Protein 1C4B (pdb70)

Solvent-accessible surface area: 1422 Å² total

Sequence (2 aa):
CGCGCGCGCGCGCGCGCGCGCGCGCGCGCG

Secondary structure (DSSP, 8-state):
--

Radius of gyration: 8.04 Å; Cα contacts (8 Å, |Δi|>4): 0; chains: 1; bounding box: 2×16×0 Å

Structure (mmCIF, N/CA/C/O backbone):
data_1C4B
#
_entry.id   1C4B
#
_cell.length_a   1.000
_cell.length_b   1.000
_cell.length_c   1.000
_cell.angle_alpha   90.00
_cell.angle_beta   90.00
_cell.angle_gamma   90.00
#
_symmetry.space_group_name_H-M   'P 1'
#
loop_
_atom_site.group_PDB
_atom_site.id
_atom_site.type_symbol
_atom_site.label_atom_id
_atom_site.label_alt_id
_atom_site.label_comp_id
_atom_site.label_asym_id
_atom_site.label_entity_id
_atom_site.label_seq_id
_atom_site.pdbx_PDB_ins_code
_atom_site.Cartn_x
_atom_site.Cartn_y
_atom_site.Cartn_z
_atom_site.occupancy
_atom_site.B_iso_or_equiv
_atom_site.auth_seq_id
_atom_site.auth_comp_id
_atom_site.auth_asym_id
_atom_site.auth_atom_id
_atom_site.pdbx_PDB_model_num
ATOM 1 N N . CYS A 1 1 ? 0.722 -7.448 2.680 1.00 0.00 1 CYS A N 1
ATOM 2 C CA . CYS A 1 1 ? 1.875 -6.655 2.288 1.00 0.00 1 CYS A CA 1
ATOM 3 C C . CYS A 1 1 ? 1.425 -5.643 1.233 1.00 0.00 1 CYS A C 1
ATOM 4 O O . CYS A 1 1 ? 0.376 -5.810 0.614 1.00 0.00 1 CYS A O 1
ATOM 99 N N . GLY A 1 7 ? 0.427 9.613 1.121 1.00 0.00 7 GLY A N 1
ATOM 100 C CA . GLY A 1 7 ? -0.640 9.219 2.025 1.00 0.00 7 GLY A CA 1
ATOM 101 C C . GLY A 1 7 ? -0.582 7.720 2.321 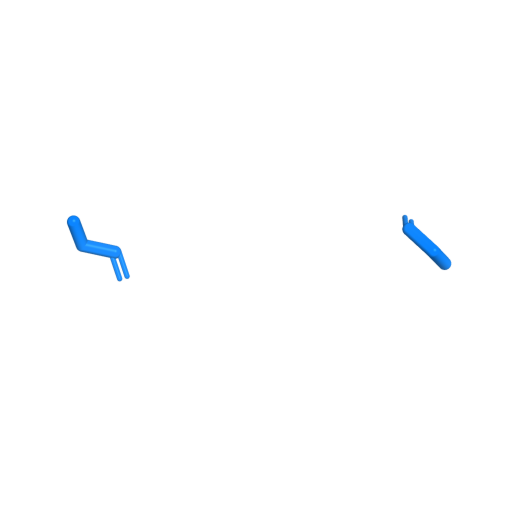1.00 0.00 7 GLY A C 1
ATOM 102 O O . GLY A 1 7 ? -0.694 7.306 3.474 1.00 0.00 7 GLY A O 1
ATOM 212 N N . CYS A 1 1 ? 0.660 -6.408 4.914 1.00 0.00 1 CYS A N 2
ATOM 213 C CA . CYS A 1 1 ? 1.805 -5.800 4.259 1.00 0.00 1 CYS A CA 2
ATOM 214 C C . CYS A 1 1 ? 1.340 -5.213 2.925 1.00 0.00 1 CYS A C 2
ATOM 215 O O . CYS A 1 1 ? 0.243 -5.515 2.460 1.00 0.00 1 CYS A O 2
ATOM 310 N N . GLY A 1 7 ? 0.483 9.315 1.470 1.00 0.00 7 GLY A N 2
ATOM 3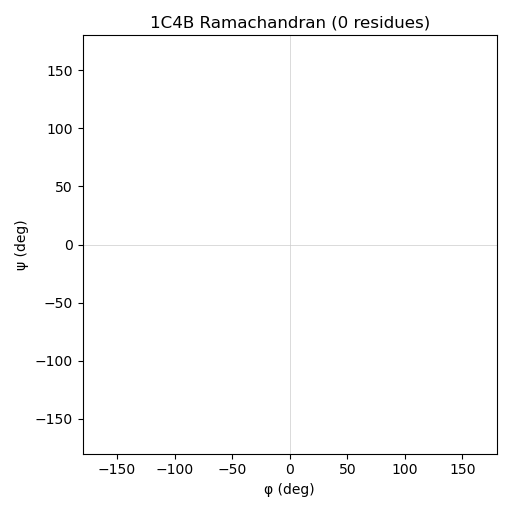11 C CA . GLY A 1 7 ? -0.530 8.905 2.427 1.00 0.00 7 GLY A CA 2
ATOM 312 C C . GLY A 1 7 ? -0.519 7.388 2.621 1.00 0.00 7 GLY A C 2
ATOM 313 O O . GLY A 1 7 ? -0.628 6.901 3.745 1.00 0.00 7 GLY A O 2
ATOM 42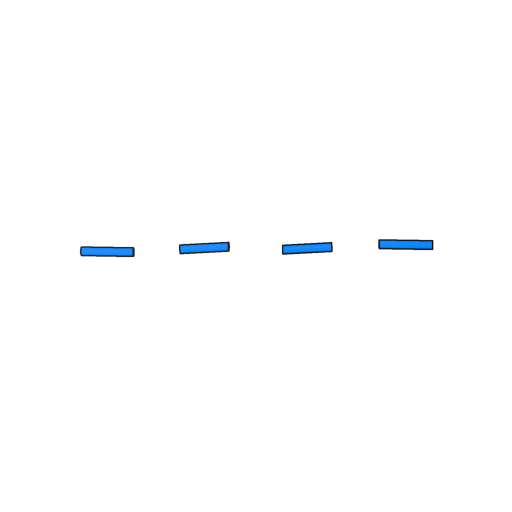3 N N . CYS A 1 1 ? 1.166 -6.179 3.667 1.00 0.00 1 CYS A N 3
ATOM 424 C CA . CYS A 1 1 ? 2.249 -6.251 2.701 1.00 0.00 1 CYS A CA 3
ATOM 425 C C . CYS A 1 1 ? 1.850 -5.434 1.470 1.00 0.00 1 CYS A C 3
ATOM 426 O O . CYS A 1 1 ? 1.020 -5.870 0.674 1.00 0.00 1 CYS A O 3
ATOM 521 N N . GLY A 1 7 ? 0.476 9.776 1.083 1.00 0.00 7 GLY A N 3
ATOM 522 C CA . GLY A 1 7 ? -0.515 9.395 2.076 1.00 0.00 7 GLY A CA 3
ATOM 523 C C . GLY A 1 7 ? -0.466 7.891 2.349 1.00 0.00 7 GLY A C 3
ATOM 524 O O . GLY A 1 7 ? -0.519 7.464 3.502 1.00 0.00 7 GLY A O 3
ATOM 634 N N . CYS A 1 1 ? 1.208 -6.023 4.540 1.00 0.00 1 CYS A N 4
ATOM 635 C CA . CYS A 1 1 ? 2.161 -6.155 3.451 1.00 0.00 1 CYS A CA 4
ATOM 636 C C . CYS A 1 1 ? 1.6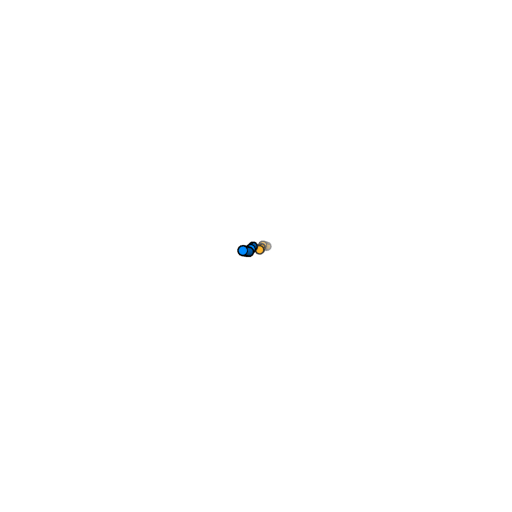47 -5.342 2.262 1.00 0.00 1 CYS A C 4
ATOM 637 O O . CYS A 1 1 ? 0.665 -5.718 1.625 1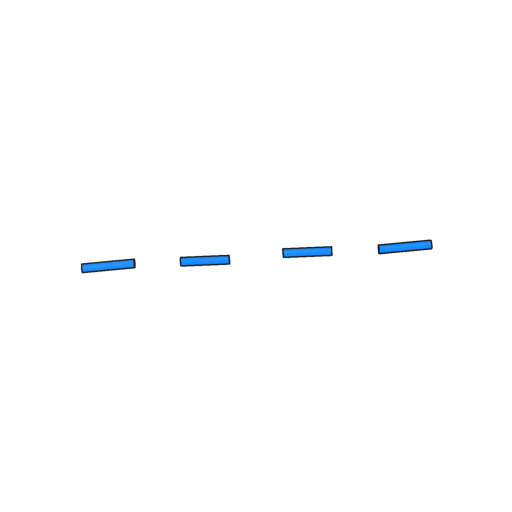.00 0.00 1 CYS A O 4
ATOM 732 N N . GLY A 1 7 ? 0.638 9.596 1.542 1.00 0.00 7 GLY A N 4
ATOM 733 C CA . GLY A 1 7 ? -0.357 9.153 2.504 1.00 0.00 7 GLY A CA 4
ATOM 734 C C . GLY A 1 7 ? -0.300 7.635 2.693 1.00 0.00 7 GLY A C 4
ATOM 735 O O . GLY A 1 7 ? -0.329 7.145 3.820 1.00 0.00 7 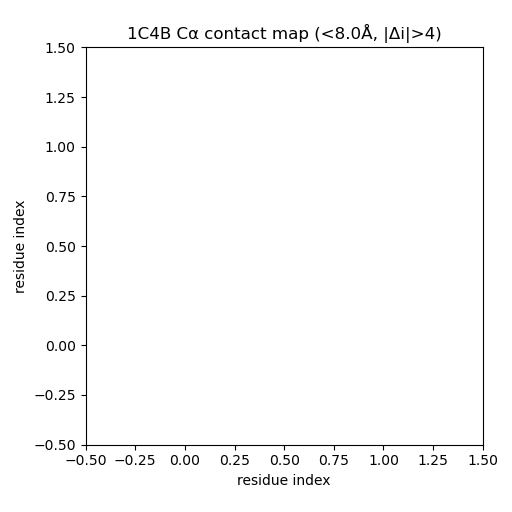GLY A O 4
ATOM 845 N N . CYS A 1 1 ? 1.140 -6.498 4.099 1.00 0.00 1 CYS A N 5
ATOM 846 C CA . CYS A 1 1 ? 2.197 -5.831 3.360 1.00 0.00 1 CYS A CA 5
ATOM 847 C C . CYS A 1 1 ? 1.564 -5.082 2.185 1.00 0.00 1 CYS A C 5
ATOM 848 O O . CYS A 1 1 ? 0.571 -5.536 1.618 1.00 0.00 1 CYS A O 5
ATOM 943 N N . GLY A 1 7 ? 0.728 10.006 1.534 1.00 0.00 7 GLY A N 5
ATOM 944 C CA . GLY A 1 7 ? -0.230 9.612 2.554 1.00 0.00 7 GLY A CA 5
ATOM 945 C C . GLY A 1 7 ? -0.263 8.091 2.716 1.00 0.00 7 GLY A C 5
ATOM 946 O O . GLY A 1 7 ? -0.268 7.582 3.836 1.00 0.00 7 GLY A O 5
ATOM 1056 N N . CYS A 1 1 ? -1.565 -4.272 2.164 1.00 0.00 1 CYS A N 6
ATOM 1057 C CA . CYS A 1 1 ? -0.306 -3.791 2.707 1.00 0.00 1 CYS A CA 6
ATOM 1058 C C . CYS A 1 1 ? 0.820 -4.234 1.772 1.00 0.00 1 CYS A C 6
ATOM 1059 O O . CYS A 1 1 ? 0.990 -5.426 1.520 1.00 0.00 1 CYS A O 6
ATOM 1154 N N . GLY A 1 7 ? 0.507 9.477 1.749 1.00 0.00 7 GLY A N 6
ATOM 1155 C CA . GLY A 1 7 ? -0.321 8.973 2.831 1.00 0.00 7 GLY A CA 6
ATOM 1156 C C . GLY A 1 7 ? -0.202 7.452 2.949 1.00 0.00 7 GLY A C 6
ATOM 1157 O O . GLY A 1 7 ? -0.054 6.921 4.050 1.00 0.00 7 GLY A O 6
ATOM 1267 N N . CYS A 1 1 ? 1.021 -5.920 4.720 1.00 0.00 1 CYS A N 7
ATOM 1268 C CA . CYS A 1 1 ? 2.039 -5.645 3.720 1.00 0.00 1 CYS A CA 7
ATOM 1269 C C . CYS A 1 1 ? 1.436 -4.718 2.664 1.00 0.00 1 CYS A C 7
ATOM 1270 O O . CYS A 1 1 ? 0.228 -4.482 2.656 1.00 0.00 1 CYS A O 7
ATOM 1365 N N . GLY A 1 7 ? 0.308 9.656 1.453 1.00 0.00 7 GLY A N 7
ATOM 1366 C CA . GLY A 1 7 ? -0.714 9.190 2.374 1.00 0.00 7 GLY A CA 7
ATOM 1367 C C . GLY A 1 7 ? -0.645 7.672 2.547 1.00 0.00 7 GLY A C 7
ATOM 1368 O O . GLY A 1 7 ? -0.735 7.165 3.664 1.00 0.00 7 GLY A O 7
ATOM 1478 N N . CYS A 1 1 ? 2.326 -7.100 3.757 1.00 0.00 1 CYS A N 8
ATOM 1479 C CA . CYS A 1 1 ? 3.269 -6.486 2.838 1.00 0.00 1 CYS A CA 8
ATOM 1480 C C . CYS A 1 1 ? 2.488 -5.592 1.874 1.00 0.00 1 CYS A C 8
ATOM 1481 O O . CYS A 1 1 ? 1.540 -6.043 1.233 1.00 0.00 1 CYS A O 8
ATOM 1576 N N . GLY A 1 7 ? 0.681 9.220 1.231 1.00 0.00 7 GLY A N 8
ATOM 1577 C CA . GLY A 1 7 ? 0.195 8.960 2.576 1.00 0.00 7 GLY A CA 8
ATOM 1578 C C . GLY A 1 7 ? -0.087 7.470 2.778 1.00 0.00 7 GLY A C 8
ATOM 1579 O O . GLY A 1 7 ? -0.114 6.988 3.909 1.00 0.00 7 GLY A O 8
ATOM 1689 N N . CYS A 1 1 ? 0.680 -6.150 4.423 1.00 0.00 1 CYS A N 9
ATOM 1690 C CA . CYS A 1 1 ? 1.816 -5.647 3.669 1.00 0.00 1 CYS A CA 9
ATOM 1691 C C . CYS A 1 1 ? 1.290 -4.982 2.396 1.00 0.00 1 CYS A C 9
ATOM 1692 O O . CYS A 1 1 ? 0.252 -5.377 1.868 1.00 0.00 1 CYS A O 9
ATOM 1787 N N . GLY A 1 7 ? 1.200 8.954 2.130 1.00 0.00 7 GLY A N 9
ATOM 1788 C CA . GLY A 1 7 ? 0.827 8.483 3.452 1.00 0.00 7 GLY A CA 9
ATOM 1789 C C . GLY A 1 7 ? 0.540 6.981 3.439 1.00 0.00 7 GLY A C 9
ATOM 1790 O O . GLY A 1 7 ? 0.578 6.328 4.481 1.00 0.00 7 GLY A O 9
ATOM 1900 N N . CYS A 1 1 ? 2.036 -7.071 1.080 1.00 0.00 1 CYS A N 10
ATOM 1901 C CA . CYS A 1 1 ? 1.553 -5.930 1.839 1.00 0.00 1 CYS A CA 10
ATOM 1902 C C . CYS A 1 1 ? 1.345 -4.763 0.872 1.00 0.00 1 CYS A C 10
ATOM 1903 O O . CYS A 1 1 ? 0.421 -3.968 1.043 1.00 0.00 1 CYS A O 10
ATOM 1998 N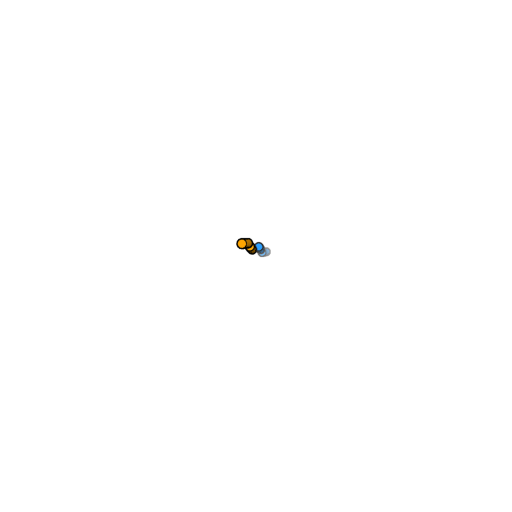 N . GLY A 1 7 ? 0.791 9.655 1.822 1.00 0.00 7 GLY A N 10
ATOM 1999 C CA . GLY A 1 7 ? -0.288 9.275 2.718 1.00 0.00 7 GLY A CA 10
ATOM 2000 C C . GLY A 1 7 ? -0.363 7.755 2.874 1.00 0.00 7 GLY A C 10
ATOM 2001 O O . GLY A 1 7 ? -0.506 7.247 3.985 1.00 0.00 7 GLY A O 10
ATOM 2111 N N . CYS A 1 1 ? 0.545 -7.404 4.101 1.00 0.00 1 CYS A N 11
ATOM 2112 C CA . CYS A 1 1 ? 1.664 -6.579 3.679 1.00 0.00 1 CYS A CA 11
ATOM 2113 C C . CYS A 1 1 ? 1.244 -5.804 2.430 1.00 0.00 1 CYS A C 11
ATOM 2114 O O . CYS A 1 1 ? 0.247 -6.139 1.792 1.00 0.00 1 CYS A O 11
ATOM 2209 N N . GLY A 1 7 ? 0.323 9.226 1.553 1.00 0.00 7 GLY A N 11
ATOM 2210 C CA . GLY A 1 7 ? -0.745 8.840 2.458 1.00 0.00 7 GLY A CA 11
ATOM 2211 C C . GLY A 1 7 ? -0.756 7.326 2.679 1.00 0.00 7 GLY A C 11
ATOM 2212 O O . GLY A 1 7 ? -0.884 6.860 3.810 1.00 0.00 7 GLY A O 11
ATOM 2322 N N . CYS A 1 1 ? 1.266 -6.512 4.062 1.00 0.00 1 CYS A N 12
ATOM 2323 C CA . CYS A 1 1 ? 2.195 -6.062 3.040 1.00 0.00 1 CYS A CA 12
ATOM 2324 C C . CYS A 1 1 ? 1.484 -5.026 2.167 1.00 0.00 1 CYS A C 12
ATOM 2325 O O . CYS A 1 1 ? 0.333 -5.219 1.779 1.00 0.00 1 CYS A O 12
ATOM 2420 N N . GLY A 1 7 ? 0.705 9.559 0.891 1.00 0.00 7 GLY A N 12
ATOM 2421 C CA . GLY A 1 7 ? 0.065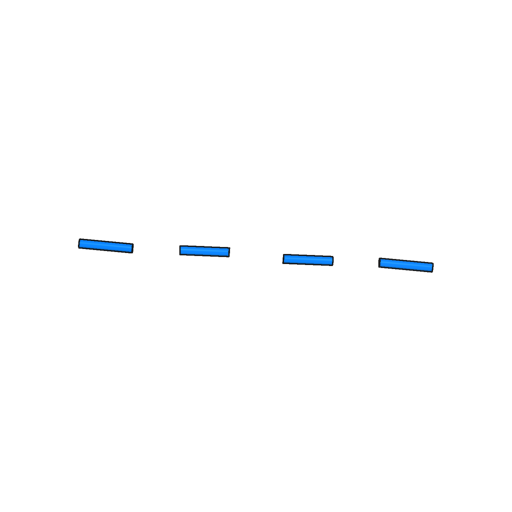 9.357 2.179 1.00 0.00 7 GLY A CA 12
ATOM 2422 C C . GLY A 1 7 ? -0.148 7.867 2.458 1.00 0.00 7 GLY A C 12
ATOM 2423 O O . GLY A 1 7 ? -0.338 7.469 3.606 1.00 0.00 7 GLY A O 12
ATOM 2533 N N . CYS A 1 1 ? 1.474 -8.171 0.526 1.00 0.00 1 CYS A N 13
ATOM 2534 C CA . CYS A 1 1 ? 1.677 -6.868 1.136 1.00 0.00 1 CYS A CA 13
ATOM 2535 C C . CYS A 1 1 ? 1.510 -5.800 0.052 1.00 0.00 1 CYS A C 13
ATOM 2536 O O . CYS A 1 1 ? 0.944 -6.069 -1.006 1.00 0.00 1 CYS A O 13
ATOM 2631 N N . GLY A 1 7 ? 0.725 9.606 1.709 1.00 0.00 7 GLY A N 13
ATOM 2632 C CA . GLY A 1 7 ? -0.381 9.182 2.549 1.00 0.00 7 GLY A CA 13
ATOM 2633 C C . GLY A 1 7 ? -0.417 7.658 2.683 1.00 0.00 7 GLY A C 13
ATOM 2634 O O . GLY A 1 7 ? -0.575 7.132 3.783 1.00 0.00 7 GLY A O 13
ATOM 2744 N N . CYS A 1 1 ? 1.232 -6.820 3.758 1.00 0.00 1 CYS A N 14
ATOM 2745 C CA . CYS A 1 1 ? 2.190 -6.098 2.938 1.00 0.00 1 CYS A CA 14
ATOM 2746 C C . CYS A 1 1 ? 1.429 -5.053 2.120 1.00 0.00 1 CYS A C 14
ATOM 2747 O O . CYS A 1 1 ? 0.205 -4.964 2.204 1.00 0.00 1 CYS A O 14
ATOM 2842 N N . GLY A 1 7 ? 0.754 9.572 1.275 1.00 0.00 7 GLY A N 14
ATOM 2843 C CA . GLY A 1 7 ? 0.156 9.289 2.568 1.00 0.00 7 GLY A CA 14
ATOM 2844 C C . GLY A 1 7 ? -0.004 7.783 2.781 1.00 0.00 7 GLY A C 14
ATOM 2845 O O . GLY A 1 7 ? 0.066 7.301 3.911 1.00 0.00 7 GLY A O 14
ATOM 2955 N N . CYS A 1 1 ? 2.221 -6.973 1.480 1.00 0.00 1 CYS A N 15
ATOM 2956 C CA . CYS A 1 1 ? 1.520 -5.856 2.089 1.00 0.00 1 CYS A CA 15
ATOM 2957 C C . CYS A 1 1 ? 1.311 -4.780 1.022 1.00 0.00 1 CYS A C 15
ATOM 2958 O O . CYS A 1 1 ? 0.288 -4.097 1.015 1.00 0.00 1 CYS A O 15
ATOM 3053 N N . GLY A 1 7 ? 0.798 9.558 1.923 1.00 0.00 7 GLY A N 15
ATOM 3054 C CA . GLY A 1 7 ? -0.233 9.137 2.856 1.00 0.00 7 GLY A CA 15
ATOM 3055 C C . GLY A 1 7 ? -0.273 7.612 2.978 1.00 0.00 7 GLY A C 15
ATOM 3056 O O . GLY A 1 7 ? -0.349 7.076 4.082 1.00 0.00 7 GLY A O 15
#